Protein AF-A0A5N9DTY7-F1 (afdb_monomer)

Secondary structure (DSSP, 8-state):
--S-EEEEEE-SS-EEEEEEESEEEEEETTEEEEE-TTPPPEEEEE-SEEEEEE-SS-EEEEEES-EEEEEETTEEEEEES------

Sequence (87 aa):
MPLSLNVEIVTEEENIYSGPATMVVAPGYIGELAILPNHSNLLTTLVAGELKIYDDKKENPIAIRGGFLQVADNKVIVLADSSTNSQ

Foldseek 3Di:
DDQWFWEWEDEPVGTPDTDIFNWKWFQFPVGIDIDGFPDDWDKTKGAFDWIWTHHPPDIDIWTARIFMWTDDPSYIYTYGHDTDPPD

Structure (mmCIF, N/CA/C/O backbone):
data_AF-A0A5N9DTY7-F1
#
_entry.id   AF-A0A5N9DTY7-F1
#
loop_
_atom_site.group_PDB
_atom_site.id
_atom_site.type_symbol
_atom_site.label_atom_id
_atom_site.label_alt_id
_atom_site.label_comp_id
_atom_site.label_asym_id
_atom_site.label_entity_id
_atom_site.label_seq_id
_atom_site.pdbx_PDB_ins_code
_atom_site.Cartn_x
_atom_site.Cartn_y
_atom_site.Cartn_z
_atom_site.occupancy
_atom_site.B_iso_or_equiv
_atom_site.auth_seq_id
_atom_site.auth_comp_id
_atom_site.auth_asym_id
_atom_site.auth_atom_id
_atom_site.pdbx_PDB_model_num
ATOM 1 N N . MET A 1 1 ? -16.015 10.874 8.967 1.00 51.81 1 MET A N 1
ATOM 2 C CA . MET A 1 1 ? -15.219 10.190 7.927 1.00 51.81 1 MET A CA 1
ATOM 3 C C . MET A 1 1 ? -13.935 9.743 8.602 1.00 51.81 1 MET A C 1
ATOM 5 O O . MET A 1 1 ? -13.346 10.591 9.266 1.00 51.81 1 MET A O 1
ATOM 9 N N . PRO A 1 2 ? -13.565 8.452 8.573 1.00 59.72 2 PRO A N 1
ATOM 10 C CA . PRO A 1 2 ? -12.322 8.017 9.199 1.00 59.72 2 PRO A CA 1
ATOM 11 C C . PRO A 1 2 ? -11.146 8.693 8.486 1.00 59.72 2 PRO A C 1
ATOM 13 O O . PRO A 1 2 ? -11.095 8.697 7.258 1.00 59.72 2 PRO A O 1
ATOM 16 N N . LEU A 1 3 ? -10.242 9.303 9.256 1.00 79.75 3 LEU A N 1
ATOM 17 C CA . LEU A 1 3 ? -9.011 9.911 8.732 1.00 79.75 3 LEU A CA 1
ATOM 18 C C . LEU A 1 3 ? -7.889 8.878 8.529 1.00 79.75 3 LEU A C 1
ATOM 20 O O . LEU A 1 3 ? -6.794 9.239 8.114 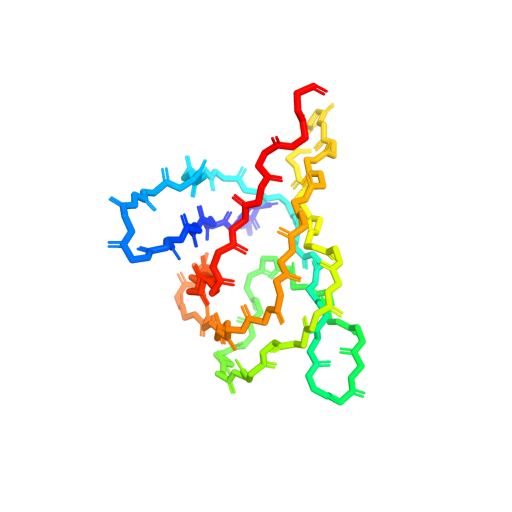1.00 79.75 3 LEU A O 1
ATOM 24 N N . SER A 1 4 ? -8.157 7.605 8.820 1.00 86.62 4 SER A N 1
ATOM 25 C CA . SER A 1 4 ? -7.179 6.526 8.776 1.00 86.62 4 SER A CA 1
ATOM 26 C C . SER A 1 4 ? -7.729 5.267 8.105 1.00 86.62 4 SER A C 1
ATOM 28 O O . SER A 1 4 ? -8.942 5.035 8.040 1.00 86.62 4 SER A O 1
ATOM 30 N N . LEU A 1 5 ? -6.803 4.459 7.605 1.00 92.06 5 LEU A N 1
ATOM 31 C CA . LEU A 1 5 ? -6.998 3.134 7.033 1.00 92.06 5 LEU A CA 1
ATOM 32 C C . LEU A 1 5 ? -6.100 2.137 7.770 1.00 92.06 5 LEU A C 1
ATOM 34 O O . LEU A 1 5 ? -5.043 2.509 8.282 1.00 92.06 5 LEU A O 1
ATOM 38 N N . ASN A 1 6 ? -6.511 0.876 7.845 1.00 93.12 6 ASN A N 1
ATOM 39 C CA . ASN A 1 6 ? -5.689 -0.147 8.491 1.00 93.12 6 ASN A CA 1
ATOM 40 C C . ASN A 1 6 ? -4.715 -0.736 7.478 1.00 93.12 6 ASN A C 1
ATOM 42 O O . ASN A 1 6 ? -5.132 -1.129 6.392 1.00 93.12 6 ASN A O 1
ATOM 46 N N . VAL A 1 7 ? -3.441 -0.830 7.839 1.00 93.19 7 VAL A N 1
ATOM 47 C CA . VAL A 1 7 ? -2.395 -1.393 6.985 1.00 93.19 7 VAL A CA 1
ATOM 48 C C . VAL A 1 7 ? -1.828 -2.631 7.647 1.00 93.19 7 VAL A C 1
ATOM 50 O O . VAL A 1 7 ? -1.445 -2.592 8.816 1.00 93.19 7 VAL A O 1
ATOM 53 N N . GLU A 1 8 ? -1.757 -3.710 6.880 1.00 91.94 8 GLU A N 1
ATOM 54 C CA . GLU A 1 8 ? -1.072 -4.943 7.247 1.00 91.94 8 GLU A CA 1
ATOM 55 C C . GLU A 1 8 ? -0.073 -5.308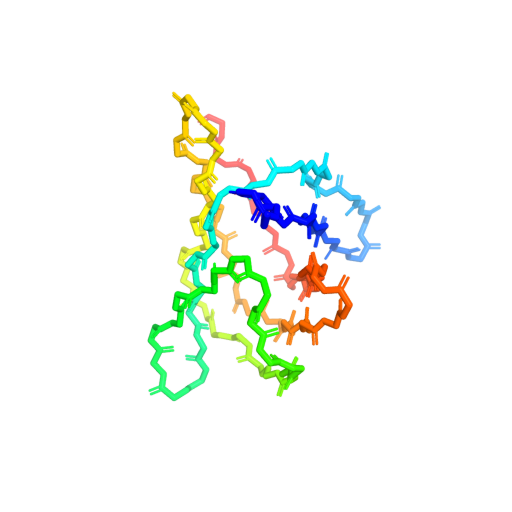 6.155 1.00 91.94 8 GLU A C 1
ATOM 57 O O . GLU A 1 8 ? -0.427 -5.378 4.978 1.00 91.94 8 GLU A O 1
ATOM 62 N N . ILE A 1 9 ? 1.175 -5.544 6.548 1.00 89.69 9 ILE A N 1
ATOM 63 C CA . ILE A 1 9 ? 2.247 -5.969 5.654 1.00 89.69 9 ILE A CA 1
ATOM 64 C C . ILE A 1 9 ? 2.740 -7.318 6.132 1.00 89.69 9 ILE A C 1
ATOM 66 O O . ILE A 1 9 ? 3.263 -7.450 7.237 1.00 89.69 9 ILE A O 1
ATOM 70 N N . VAL A 1 10 ? 2.576 -8.313 5.278 1.00 88.88 10 VAL A N 1
ATOM 71 C CA . VAL A 1 10 ? 2.839 -9.710 5.590 1.00 88.88 10 VAL A CA 1
ATOM 72 C C . VAL A 1 10 ? 3.845 -10.254 4.587 1.00 88.88 10 VAL A C 1
ATOM 74 O O . VAL A 1 10 ? 3.734 -9.993 3.387 1.00 88.88 10 VAL A O 1
ATOM 77 N N . THR A 1 11 ? 4.823 -11.006 5.073 1.00 83.12 11 THR A N 1
ATOM 78 C CA . THR A 1 11 ? 5.716 -11.832 4.250 1.00 83.12 11 THR A CA 1
ATOM 79 C C . THR A 1 11 ? 5.416 -13.306 4.486 1.00 83.12 11 THR A C 1
ATOM 81 O O . THR A 1 11 ? 4.524 -13.656 5.260 1.00 83.12 11 THR A O 1
ATOM 84 N N . GLU A 1 12 ? 6.163 -14.185 3.819 1.00 76.25 12 GLU A N 1
ATOM 85 C CA . GLU A 1 12 ? 6.107 -15.628 4.073 1.00 76.25 12 GLU A CA 1
ATOM 86 C C . GLU A 1 12 ? 6.504 -16.002 5.512 1.00 76.25 12 GLU A C 1
ATOM 88 O O . GLU A 1 12 ? 6.059 -17.030 6.019 1.00 76.25 12 GLU A O 1
ATOM 93 N N . GLU A 1 13 ? 7.321 -15.176 6.173 1.00 71.44 13 GLU A N 1
ATOM 94 C CA . GLU A 1 13 ? 7.906 -15.482 7.482 1.00 71.44 13 GLU A CA 1
ATOM 95 C C . GLU A 1 13 ? 7.156 -14.802 8.636 1.00 71.44 13 GLU A C 1
ATOM 97 O O . GLU A 1 13 ? 6.896 -15.443 9.657 1.00 71.44 13 GLU A O 1
ATOM 102 N N . GLU A 1 14 ? 6.777 -13.525 8.493 1.00 76.69 14 GLU A N 1
ATOM 103 C CA . GLU A 1 14 ? 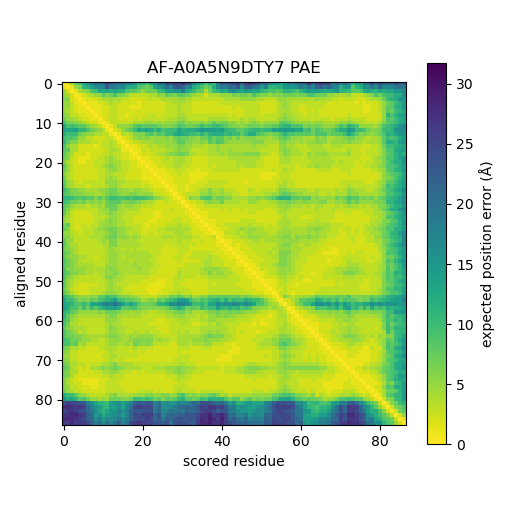6.151 -12.762 9.578 1.00 76.69 14 GLU A CA 1
ATOM 104 C C . GLU A 1 14 ? 5.349 -11.530 9.117 1.00 76.69 14 GLU A C 1
ATOM 106 O O . GLU A 1 14 ? 5.379 -11.102 7.962 1.00 76.69 14 GLU A O 1
ATOM 111 N N . ASN A 1 15 ? 4.597 -10.944 10.053 1.00 81.25 15 ASN A N 1
ATOM 112 C CA . ASN A 1 15 ? 3.949 -9.651 9.858 1.00 81.25 15 ASN A CA 1
ATOM 113 C C . ASN A 1 15 ? 4.949 -8.533 10.187 1.00 81.25 15 ASN A C 1
ATOM 115 O O . ASN A 1 15 ? 5.318 -8.358 11.348 1.00 81.25 15 ASN A O 1
ATOM 119 N N . ILE A 1 16 ? 5.371 -7.785 9.167 1.00 83.75 16 ILE A N 1
ATOM 120 C CA . ILE A 1 16 ? 6.360 -6.705 9.298 1.00 83.75 16 ILE A CA 1
ATOM 121 C C . ILE A 1 16 ? 5.727 -5.461 9.926 1.00 83.75 16 ILE A C 1
ATOM 123 O O . ILE A 1 16 ? 6.377 -4.731 10.675 1.00 83.75 16 ILE A O 1
ATOM 127 N N . TYR A 1 17 ? 4.465 -5.184 9.595 1.00 85.75 17 TYR A N 1
ATOM 128 C CA . TYR A 1 17 ? 3.782 -3.973 10.027 1.00 85.75 17 TYR A CA 1
ATOM 129 C C . TYR A 1 17 ? 2.279 -4.198 10.125 1.00 85.75 17 TYR A C 1
ATOM 131 O O . TYR A 1 17 ? 1.635 -4.619 9.167 1.00 85.75 17 TYR A O 1
ATOM 139 N N . SER A 1 18 ? 1.703 -3.814 11.260 1.00 89.19 18 SER A N 1
ATOM 140 C CA . SER A 1 18 ? 0.260 -3.810 11.470 1.00 89.19 18 SER A CA 1
ATOM 141 C C . SER A 1 18 ? -0.134 -2.570 12.258 1.00 89.19 18 SER A C 1
ATOM 143 O O . SER A 1 18 ? 0.215 -2.444 13.434 1.00 89.19 18 SER A O 1
ATOM 145 N N . GLY A 1 19 ? -0.882 -1.661 11.638 1.00 90.75 19 GLY A N 1
ATOM 146 C CA . GLY A 1 19 ? -1.281 -0.422 12.299 1.00 90.75 19 GLY A CA 1
ATOM 147 C C . GLY A 1 19 ? -2.173 0.493 11.462 1.00 90.75 19 GLY A C 1
ATOM 148 O O . GLY A 1 19 ? -2.402 0.238 10.278 1.00 90.75 19 GLY A O 1
ATOM 149 N N . PRO A 1 20 ? -2.715 1.557 12.078 1.00 91.75 20 PRO A N 1
ATOM 150 C CA . PRO A 1 20 ? -3.440 2.596 11.361 1.00 91.75 20 PRO A CA 1
ATOM 151 C C . PRO A 1 20 ? -2.472 3.525 10.614 1.00 91.75 20 PRO A C 1
ATOM 153 O O . PRO A 1 20 ? -1.484 3.985 11.183 1.00 91.75 20 PRO A O 1
ATOM 156 N N . ALA A 1 21 ? -2.807 3.865 9.372 1.00 91.88 21 ALA A N 1
ATOM 157 C CA . ALA A 1 21 ? -2.090 4.826 8.539 1.00 91.88 21 ALA A CA 1
ATOM 158 C C . ALA A 1 21 ? -3.059 5.867 7.964 1.00 91.88 21 ALA A C 1
ATOM 160 O O . ALA A 1 21 ? -4.253 5.606 7.811 1.00 91.88 21 ALA A O 1
ATOM 161 N N . THR A 1 22 ? -2.559 7.051 7.632 1.00 92.25 22 THR A N 1
ATOM 162 C CA . THR A 1 22 ? -3.321 8.088 6.920 1.00 92.25 22 THR A CA 1
ATOM 163 C C . THR A 1 22 ? -3.165 7.954 5.409 1.00 92.25 22 THR A C 1
ATOM 165 O O . THR A 1 22 ? -4.064 8.346 4.669 1.00 92.25 22 THR A O 1
ATOM 168 N N . MET A 1 23 ? -2.057 7.372 4.941 1.00 91.62 23 MET A N 1
ATOM 169 C CA . MET A 1 23 ? -1.792 7.142 3.523 1.00 91.62 23 MET A CA 1
ATOM 170 C C . MET A 1 23 ? -0.772 6.017 3.327 1.00 91.62 23 MET A C 1
ATOM 172 O O . MET A 1 23 ? 0.159 5.864 4.118 1.00 91.62 23 MET A O 1
ATOM 176 N N . VAL A 1 24 ? -0.922 5.259 2.242 1.00 93.50 24 VAL A N 1
ATOM 177 C CA . VAL A 1 24 ? 0.064 4.264 1.796 1.00 93.50 24 VAL A CA 1
ATOM 178 C C . VAL A 1 24 ? 0.458 4.569 0.365 1.00 93.50 24 VAL A C 1
ATOM 180 O O . VAL A 1 24 ? -0.411 4.694 -0.493 1.00 93.50 24 VAL A O 1
ATOM 183 N N . VAL A 1 25 ? 1.754 4.662 0.095 1.00 93.75 25 VAL A N 1
ATOM 184 C CA . VAL A 1 25 ? 2.293 4.786 -1.259 1.00 93.75 25 VAL A CA 1
ATOM 185 C C . VAL A 1 25 ? 2.989 3.485 -1.620 1.00 93.75 25 VAL A C 1
ATOM 187 O O . VAL A 1 25 ? 3.834 3.000 -0.868 1.00 93.75 25 VAL A O 1
ATOM 190 N N . ALA A 1 26 ? 2.608 2.904 -2.754 1.00 93.44 26 ALA A N 1
ATOM 191 C CA . ALA A 1 26 ? 3.105 1.616 -3.201 1.00 93.44 26 ALA A CA 1
ATOM 192 C C . ALA A 1 26 ? 3.533 1.647 -4.676 1.00 93.44 26 ALA A C 1
ATOM 194 O O . ALA A 1 26 ? 2.834 2.239 -5.505 1.00 93.44 26 ALA A O 1
ATOM 195 N N . PRO A 1 27 ? 4.635 0.966 -5.038 1.00 93.12 27 PRO A N 1
ATOM 196 C CA . PRO A 1 27 ? 5.058 0.822 -6.423 1.00 93.12 27 PRO A CA 1
ATOM 197 C C . PRO A 1 27 ? 4.209 -0.257 -7.113 1.00 93.12 27 PRO A C 1
ATOM 199 O O . PRO A 1 27 ? 4.504 -1.452 -7.052 1.00 93.12 27 PRO A O 1
ATOM 202 N N . GLY A 1 28 ? 3.117 0.154 -7.751 1.00 91.38 28 GLY A N 1
ATOM 203 C CA . GLY A 1 28 ? 2.274 -0.724 -8.557 1.00 91.38 28 GLY A CA 1
ATOM 204 C C . GLY A 1 28 ? 2.888 -1.036 -9.923 1.00 91.38 28 GLY A C 1
ATOM 205 O O . GLY A 1 28 ? 3.778 -0.343 -10.413 1.00 91.38 28 GLY A O 1
ATOM 206 N N . TYR A 1 29 ? 2.367 -2.066 -10.588 1.00 87.00 29 TYR A N 1
ATOM 207 C CA . TYR A 1 29 ? 2.832 -2.456 -11.925 1.00 87.00 29 TYR A CA 1
ATOM 208 C C . TYR A 1 29 ? 2.671 -1.359 -12.994 1.00 87.00 29 TYR A C 1
ATOM 210 O O . TYR A 1 29 ? 3.497 -1.238 -13.893 1.00 87.00 29 TYR A O 1
ATOM 218 N N . ILE A 1 30 ? 1.614 -0.547 -12.894 1.00 85.31 30 ILE A N 1
ATOM 219 C CA . ILE A 1 30 ? 1.297 0.529 -13.853 1.00 85.31 30 ILE A CA 1
ATOM 220 C C . ILE A 1 30 ? 1.927 1.872 -13.414 1.00 85.31 30 ILE A C 1
ATOM 222 O O . ILE A 1 30 ? 1.798 2.881 -14.104 1.00 85.31 30 ILE A O 1
ATOM 226 N N . GLY A 1 31 ? 2.636 1.896 -12.282 1.00 89.00 31 GLY A N 1
ATOM 227 C CA . GLY A 1 31 ? 3.238 3.094 -11.704 1.00 89.00 31 GLY A CA 1
ATOM 228 C C . GLY A 1 31 ? 2.993 3.201 -10.201 1.00 89.00 31 GLY A C 1
ATOM 229 O O . GLY A 1 31 ? 2.501 2.277 -9.557 1.00 89.00 31 GLY A O 1
ATOM 230 N N . GLU A 1 32 ? 3.343 4.350 -9.637 1.00 90.94 32 GLU A N 1
ATOM 231 C CA . GLU A 1 32 ? 3.205 4.615 -8.207 1.00 90.94 32 GLU A CA 1
ATOM 232 C C . GLU A 1 32 ? 1.737 4.890 -7.835 1.00 90.94 32 GLU A C 1
ATOM 234 O O . GLU A 1 32 ? 1.034 5.644 -8.513 1.00 90.94 32 GLU A O 1
ATOM 239 N N . LEU A 1 33 ? 1.260 4.252 -6.767 1.00 91.81 33 LEU A N 1
ATOM 240 C CA . LEU A 1 33 ? -0.124 4.319 -6.303 1.00 91.81 33 LEU A CA 1
ATOM 241 C C . LEU A 1 33 ? -0.160 4.873 -4.883 1.00 91.81 33 LEU A C 1
ATOM 243 O O . LEU A 1 33 ? 0.449 4.300 -3.984 1.00 91.81 33 LEU A O 1
ATOM 247 N N . ALA A 1 34 ? -0.918 5.948 -4.674 1.00 92.31 34 ALA A N 1
ATOM 248 C CA . ALA A 1 34 ? -1.207 6.487 -3.351 1.00 92.31 34 ALA A CA 1
ATOM 249 C C . ALA A 1 34 ? -2.628 6.095 -2.925 1.00 92.31 34 ALA A C 1
ATOM 251 O O . ALA A 1 34 ? -3.611 6.461 -3.571 1.00 92.31 34 ALA A O 1
ATOM 252 N N . ILE A 1 35 ? -2.731 5.347 -1.832 1.00 93.31 35 ILE A N 1
ATOM 253 C CA . ILE A 1 35 ? -3.976 4.827 -1.276 1.00 93.31 35 ILE A CA 1
ATOM 254 C C . ILE A 1 35 ? -4.330 5.647 -0.042 1.00 93.31 35 ILE A C 1
ATOM 256 O O . ILE A 1 35 ? -3.559 5.739 0.914 1.00 93.31 35 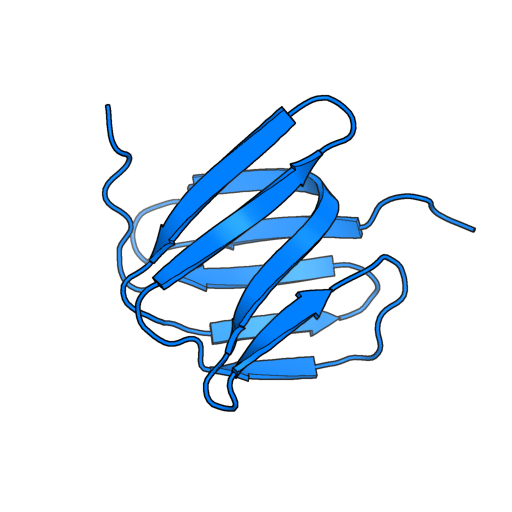ILE A O 1
ATOM 260 N N . LEU A 1 36 ? -5.522 6.230 -0.086 1.00 93.25 36 LEU A N 1
ATOM 261 C CA . LEU A 1 36 ? -6.096 7.066 0.961 1.00 93.25 36 LEU A CA 1
ATOM 262 C C . LEU A 1 36 ? -7.249 6.332 1.671 1.00 93.25 36 LEU A C 1
ATOM 264 O O . LEU A 1 36 ? -7.746 5.321 1.164 1.00 93.25 36 LEU A O 1
ATOM 268 N N . PRO A 1 37 ? -7.720 6.834 2.824 1.00 92.06 37 PRO A N 1
ATOM 269 C CA . PRO A 1 37 ? -8.861 6.250 3.515 1.00 92.06 37 PRO A CA 1
ATOM 270 C C . PRO A 1 37 ? -10.117 6.254 2.633 1.00 92.06 37 PRO A C 1
ATOM 272 O O . PRO A 1 37 ? -10.424 7.246 1.973 1.00 92.06 37 PRO A O 1
ATOM 275 N N . ASN A 1 38 ? -10.884 5.162 2.670 1.00 89.88 38 ASN A N 1
ATOM 276 C CA . ASN A 1 38 ? -12.062 4.893 1.830 1.00 89.88 38 ASN A CA 1
ATOM 277 C C . ASN A 1 38 ? -11.770 4.787 0.323 1.00 89.88 38 ASN A C 1
ATOM 279 O O . ASN A 1 38 ? -12.649 5.050 -0.500 1.00 89.88 38 ASN A O 1
ATOM 283 N N . HIS A 1 39 ? -10.554 4.394 -0.053 1.00 90.94 39 HIS A N 1
ATOM 284 C CA . HIS A 1 39 ? -10.259 4.028 -1.433 1.00 90.94 39 HIS A CA 1
ATOM 285 C C . HIS A 1 39 ? -11.105 2.820 -1.875 1.00 90.94 39 HIS A C 1
ATOM 287 O O . HIS A 1 39 ? -11.363 1.903 -1.093 1.00 90.94 39 HIS A O 1
ATOM 293 N N . SER A 1 40 ? -11.520 2.811 -3.143 1.00 91.69 40 SER A N 1
ATOM 294 C CA . SER A 1 40 ? -12.241 1.690 -3.754 1.00 91.69 40 SER A CA 1
ATOM 295 C C . SER A 1 40 ? -11.450 0.384 -3.662 1.00 91.69 40 SER A C 1
ATOM 297 O O . SER A 1 40 ? -10.217 0.394 -3.655 1.00 91.69 40 SER A O 1
ATOM 299 N N . ASN A 1 41 ? -12.158 -0.746 -3.665 1.00 93.75 41 ASN A N 1
ATOM 300 C CA . ASN A 1 41 ? -11.515 -2.056 -3.664 1.00 93.75 41 ASN A CA 1
ATOM 301 C C . ASN A 1 41 ? -10.572 -2.198 -4.864 1.00 93.75 41 ASN A C 1
ATOM 303 O O . ASN A 1 41 ? -10.942 -1.889 -6.000 1.00 93.75 41 ASN A O 1
ATOM 307 N N . LEU A 1 42 ? -9.359 -2.672 -4.603 1.00 93.19 42 LEU A N 1
ATOM 308 C CA . LEU A 1 42 ? -8.300 -2.789 -5.599 1.00 93.19 42 LEU A CA 1
ATOM 309 C C . LEU A 1 42 ? -7.459 -4.025 -5.294 1.00 93.19 42 LEU A C 1
ATOM 311 O O . LEU A 1 42 ? -7.115 -4.271 -4.145 1.00 93.19 42 LEU A O 1
ATOM 315 N N . LEU A 1 43 ? -7.102 -4.781 -6.326 1.00 93.25 43 LEU A N 1
ATOM 316 C CA . LEU A 1 43 ? -6.100 -5.836 -6.244 1.00 93.25 43 LEU A CA 1
ATOM 317 C C . LEU A 1 43 ? -5.088 -5.593 -7.357 1.00 93.25 43 LEU A C 1
ATOM 319 O O . LEU A 1 43 ? -5.461 -5.549 -8.529 1.00 93.25 43 LEU A O 1
ATOM 323 N N . THR A 1 44 ? -3.825 -5.413 -6.991 1.00 92.50 44 THR A N 1
ATOM 324 C CA . THR A 1 44 ? -2.744 -5.159 -7.944 1.00 92.50 44 THR A CA 1
ATOM 325 C C . THR A 1 44 ? -1.479 -5.893 -7.536 1.00 92.50 44 THR A C 1
ATOM 327 O O . THR A 1 44 ? -1.251 -6.181 -6.362 1.00 92.50 44 THR A O 1
ATOM 330 N N . THR A 1 45 ? -0.635 -6.177 -8.518 1.00 92.44 45 THR A N 1
ATOM 331 C CA . THR A 1 45 ? 0.745 -6.584 -8.278 1.00 92.44 45 THR A CA 1
ATOM 332 C C . THR A 1 45 ? 1.601 -5.363 -7.955 1.00 92.44 45 THR A C 1
ATOM 334 O O . THR A 1 45 ? 1.352 -4.252 -8.446 1.00 92.44 45 THR A O 1
ATOM 337 N N . LEU A 1 46 ? 2.607 -5.588 -7.116 1.00 92.25 46 LEU A N 1
ATOM 338 C CA . LEU A 1 46 ? 3.650 -4.631 -6.780 1.00 92.25 46 LEU A CA 1
ATOM 339 C C . LEU A 1 46 ? 4.950 -5.011 -7.484 1.00 92.25 46 LEU A C 1
ATOM 341 O O . LEU A 1 46 ? 5.249 -6.194 -7.670 1.00 92.25 46 LEU A O 1
ATOM 345 N N . VAL A 1 47 ? 5.731 -4.000 -7.846 1.00 91.50 47 VAL A N 1
ATOM 346 C CA . VAL A 1 47 ? 7.084 -4.159 -8.392 1.00 91.50 47 VAL A CA 1
ATOM 347 C C . VAL A 1 47 ? 8.128 -3.820 -7.331 1.00 91.50 47 VAL A C 1
ATOM 349 O O . VAL A 1 47 ? 7.801 -3.309 -6.261 1.00 91.50 47 VAL A O 1
ATOM 352 N N . ALA A 1 48 ? 9.394 -4.123 -7.615 1.00 90.88 48 ALA A N 1
ATOM 353 C CA . ALA A 1 48 ? 10.493 -3.760 -6.732 1.00 90.88 48 ALA A CA 1
ATOM 354 C C . ALA A 1 48 ? 10.562 -2.237 -6.541 1.00 90.88 48 ALA A C 1
ATOM 356 O O . ALA A 1 48 ? 10.568 -1.486 -7.520 1.00 90.88 48 ALA A O 1
ATOM 357 N N . GLY A 1 49 ? 10.636 -1.791 -5.290 1.00 89.62 49 GLY A N 1
ATOM 358 C CA . GLY A 1 49 ? 10.666 -0.376 -4.943 1.00 89.62 49 GLY A CA 1
ATOM 359 C C . GLY A 1 49 ? 10.474 -0.135 -3.450 1.00 89.62 49 GLY A C 1
ATOM 360 O O . GLY A 1 49 ? 10.604 -1.044 -2.631 1.00 89.62 49 GLY A O 1
ATOM 361 N N . GLU A 1 50 ? 10.159 1.107 -3.099 1.00 89.31 50 GLU A N 1
ATOM 362 C CA . GLU A 1 50 ? 9.898 1.518 -1.721 1.00 89.31 50 GLU A CA 1
ATOM 363 C C . GLU A 1 50 ? 8.394 1.663 -1.490 1.00 89.31 50 GLU A C 1
ATOM 365 O O . GLU A 1 50 ? 7.719 2.439 -2.165 1.00 89.31 50 GLU A O 1
ATOM 370 N N . LEU A 1 51 ? 7.872 0.925 -0.516 1.00 90.44 51 LEU A N 1
ATOM 371 C CA . LEU A 1 51 ? 6.550 1.142 0.051 1.00 90.44 51 LEU A CA 1
ATOM 372 C C . LEU A 1 51 ? 6.669 2.188 1.163 1.00 90.44 51 LEU A C 1
ATOM 374 O O . LEU A 1 51 ? 7.476 2.022 2.073 1.00 90.44 51 LEU A O 1
ATOM 378 N N . LYS A 1 52 ? 5.862 3.245 1.129 1.00 91.19 52 LYS A N 1
ATOM 379 C CA . LYS A 1 52 ? 5.877 4.290 2.162 1.00 91.19 52 LYS A CA 1
ATOM 380 C C . LYS A 1 52 ? 4.558 4.301 2.899 1.00 91.19 52 LYS A C 1
ATOM 382 O O . LYS A 1 52 ? 3.500 4.480 2.296 1.00 91.19 52 LYS A O 1
ATOM 387 N N . ILE A 1 53 ? 4.626 4.126 4.210 1.00 91.31 53 ILE A N 1
ATOM 388 C CA . ILE A 1 53 ? 3.465 4.235 5.088 1.00 91.31 53 ILE A CA 1
ATOM 389 C C . ILE A 1 53 ? 3.562 5.564 5.815 1.00 91.31 53 ILE A C 1
ATOM 391 O O . ILE A 1 53 ? 4.553 5.831 6.496 1.00 91.31 53 ILE A O 1
ATOM 395 N N . TYR A 1 54 ? 2.519 6.372 5.688 1.00 89.94 54 TYR A N 1
ATOM 396 C CA . TYR A 1 54 ? 2.367 7.596 6.452 1.00 89.94 54 TYR A CA 1
ATOM 397 C C . TYR A 1 54 ? 1.423 7.315 7.607 1.00 89.94 54 TYR A C 1
ATOM 399 O O . TYR A 1 54 ? 0.225 7.100 7.413 1.00 89.94 54 TYR A O 1
ATOM 407 N N . ASP A 1 55 ? 1.973 7.296 8.812 1.00 83.75 55 ASP A N 1
ATOM 408 C CA . ASP A 1 55 ? 1.188 7.410 10.029 1.00 83.75 55 ASP A CA 1
ATOM 409 C C . ASP A 1 55 ? 1.179 8.882 10.487 1.00 83.75 55 ASP A C 1
ATOM 411 O O . ASP A 1 55 ? 1.882 9.731 9.940 1.00 83.75 55 ASP A O 1
ATOM 415 N N . ASP A 1 56 ? 0.334 9.227 11.460 1.00 73.44 56 ASP A N 1
ATOM 416 C CA . ASP A 1 56 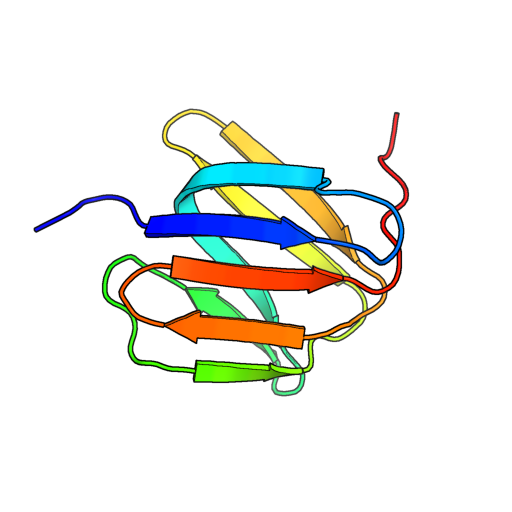? 0.061 10.619 11.875 1.00 73.44 56 ASP A CA 1
ATOM 417 C C . ASP A 1 56 ? 1.312 11.396 12.358 1.00 73.44 56 ASP A C 1
ATOM 419 O O . ASP A 1 56 ? 1.232 12.586 12.674 1.00 73.44 56 ASP A O 1
ATOM 423 N N . LYS A 1 57 ? 2.470 10.730 12.493 1.00 69.19 57 LYS A N 1
ATOM 424 C CA . LYS A 1 57 ? 3.697 11.318 13.049 1.00 69.19 57 LYS A CA 1
ATOM 425 C C . LYS A 1 57 ? 4.984 10.931 12.315 1.00 69.19 57 LYS A C 1
ATOM 427 O O . LYS A 1 57 ? 5.996 11.591 12.570 1.00 69.19 57 LYS A O 1
ATOM 432 N N . LYS A 1 58 ? 5.000 9.893 11.472 1.00 79.31 58 LYS A N 1
ATOM 433 C CA . LYS A 1 58 ? 6.209 9.356 10.833 1.00 79.31 58 LYS A CA 1
ATOM 434 C C . LYS A 1 58 ? 5.932 8.762 9.449 1.00 79.31 58 LYS A C 1
ATOM 436 O O . LYS A 1 58 ? 4.876 8.210 9.154 1.00 79.31 58 LYS A O 1
ATOM 441 N N . GLU A 1 59 ? 6.952 8.868 8.608 1.00 85.19 59 GLU A N 1
ATOM 442 C CA . GLU A 1 59 ? 7.066 8.108 7.370 1.00 85.19 59 GLU A CA 1
ATOM 443 C C . GLU A 1 59 ? 7.881 6.848 7.664 1.00 85.19 59 GLU A C 1
ATOM 445 O O . GLU A 1 59 ? 9.007 6.941 8.159 1.00 85.19 59 GLU A O 1
ATOM 450 N N . ASN A 1 60 ? 7.309 5.682 7.369 1.00 85.31 60 ASN A N 1
ATOM 451 C CA . ASN A 1 60 ? 7.989 4.396 7.486 1.00 85.31 60 ASN A CA 1
ATOM 452 C C . ASN A 1 60 ? 8.211 3.833 6.072 1.00 85.31 60 ASN A C 1
ATOM 454 O O . ASN A 1 60 ? 7.289 3.231 5.508 1.00 85.31 60 ASN A O 1
ATOM 458 N N . PRO A 1 61 ? 9.389 4.067 5.467 1.00 88.31 61 PRO A N 1
ATOM 459 C CA . PRO A 1 61 ? 9.745 3.464 4.193 1.00 88.31 61 PRO A CA 1
ATOM 460 C C . PRO A 1 61 ? 10.149 1.998 4.395 1.00 88.31 61 PRO A C 1
ATOM 462 O O . PRO A 1 61 ? 10.930 1.667 5.287 1.00 88.31 61 PRO A O 1
ATOM 465 N N . ILE A 1 62 ? 9.626 1.116 3.549 1.00 87.06 62 ILE A N 1
ATOM 466 C CA . ILE A 1 62 ? 9.902 -0.320 3.541 1.00 87.06 62 ILE A CA 1
ATOM 467 C C . ILE A 1 62 ? 10.293 -0.714 2.122 1.00 87.06 62 ILE A C 1
ATOM 469 O O . ILE A 1 62 ? 9.515 -0.564 1.181 1.00 87.06 62 ILE A O 1
ATOM 473 N N . ALA A 1 63 ? 11.502 -1.242 1.959 1.00 87.81 63 ALA A N 1
ATOM 474 C CA . ALA A 1 63 ? 11.947 -1.773 0.680 1.00 87.81 63 ALA A CA 1
ATOM 475 C C . ALA A 1 63 ? 11.279 -3.127 0.408 1.00 87.81 63 A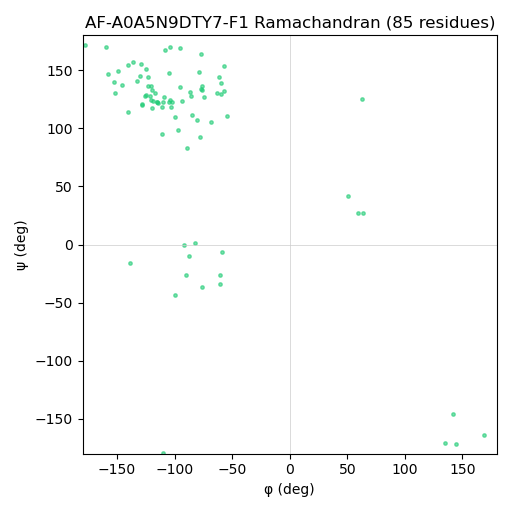LA A C 1
ATOM 477 O O . ALA A 1 63 ? 11.370 -4.050 1.222 1.00 87.81 63 ALA A O 1
ATOM 478 N N . ILE A 1 64 ? 10.643 -3.251 -0.755 1.00 87.69 64 ILE A N 1
ATOM 479 C CA . ILE A 1 64 ? 10.004 -4.483 -1.223 1.00 87.69 64 ILE A CA 1
ATOM 480 C C . ILE A 1 64 ? 10.583 -4.886 -2.579 1.00 87.69 64 ILE A C 1
ATOM 482 O O . ILE A 1 64 ? 10.891 -4.038 -3.419 1.00 87.69 64 ILE A O 1
ATOM 486 N N . ARG A 1 65 ? 10.725 -6.190 -2.829 1.00 87.62 65 ARG A N 1
ATOM 487 C CA . ARG A 1 65 ? 11.152 -6.699 -4.150 1.00 87.62 65 ARG A CA 1
ATOM 488 C C . ARG A 1 65 ? 9.985 -6.919 -5.113 1.00 87.62 65 ARG A C 1
ATOM 490 O O . ARG A 1 65 ? 10.204 -7.136 -6.302 1.00 87.62 65 ARG A O 1
ATOM 497 N N . GLY A 1 66 ? 8.766 -6.837 -4.602 1.00 88.31 66 GLY A N 1
ATOM 498 C CA . GLY A 1 66 ? 7.525 -7.071 -5.321 1.00 88.31 66 GLY A CA 1
ATOM 499 C C . GLY A 1 66 ? 6.503 -7.728 -4.403 1.00 88.31 66 GLY A C 1
ATOM 500 O O . GLY A 1 66 ? 6.716 -7.829 -3.191 1.00 88.31 66 GLY A O 1
ATOM 501 N N . GLY A 1 67 ? 5.390 -8.157 -4.989 1.00 90.56 67 GLY A N 1
ATOM 502 C CA . GLY A 1 67 ? 4.339 -8.865 -4.271 1.00 90.56 67 GLY A CA 1
ATOM 503 C C . GLY A 1 67 ? 2.946 -8.462 -4.732 1.00 90.56 67 GLY A C 1
ATOM 504 O O . GLY A 1 67 ? 2.731 -8.147 -5.906 1.00 90.56 67 GLY A O 1
ATOM 505 N N . PHE A 1 68 ? 1.999 -8.448 -3.801 1.00 92.12 68 PHE A N 1
ATOM 506 C CA . PHE A 1 68 ? 0.607 -8.093 -4.064 1.00 92.12 68 PHE A CA 1
ATOM 507 C C . PHE A 1 68 ? 0.109 -7.053 -3.074 1.00 92.12 68 PHE A C 1
ATOM 509 O O . PHE A 1 68 ? 0.455 -7.072 -1.896 1.00 92.12 68 PHE A O 1
ATOM 516 N N . LEU A 1 69 ? -0.752 -6.169 -3.561 1.00 93.25 69 LEU A N 1
ATOM 517 C CA . LEU A 1 69 ? -1.472 -5.207 -2.752 1.00 93.25 69 LEU A CA 1
ATOM 518 C C . LEU A 1 69 ? -2.966 -5.413 -2.949 1.00 93.25 69 LEU A C 1
ATOM 520 O O . LEU A 1 69 ? -3.464 -5.394 -4.078 1.00 93.25 69 LEU A O 1
ATOM 524 N N . GLN A 1 70 ? -3.674 -5.555 -1.837 1.00 94.38 70 GLN A N 1
ATOM 525 C CA . GLN A 1 70 ? -5.122 -5.634 -1.786 1.00 94.38 70 GLN A CA 1
ATOM 526 C C . GLN A 1 70 ? -5.681 -4.494 -0.939 1.00 94.38 70 GLN A C 1
ATOM 528 O O . GLN A 1 70 ? -5.230 -4.256 0.177 1.00 94.38 70 GLN A O 1
ATOM 533 N N . VAL A 1 71 ? -6.704 -3.823 -1.455 1.00 94.62 71 VAL A N 1
ATOM 534 C CA . VAL A 1 71 ? -7.516 -2.839 -0.742 1.00 94.62 71 VAL A CA 1
ATOM 535 C C . VAL A 1 71 ? -8.930 -3.386 -0.650 1.00 94.62 71 VAL A C 1
ATOM 537 O O . VAL A 1 71 ? -9.540 -3.683 -1.680 1.00 94.62 71 VAL A O 1
ATOM 540 N N . ALA A 1 72 ? -9.444 -3.524 0.567 1.00 93.94 72 ALA A N 1
ATOM 541 C CA . ALA A 1 72 ? -10.821 -3.923 0.831 1.00 93.94 72 ALA A CA 1
ATOM 542 C C . ALA A 1 72 ? -11.284 -3.351 2.172 1.00 93.94 72 ALA A C 1
ATOM 544 O O . ALA A 1 72 ? -10.510 -3.333 3.121 1.00 93.94 72 ALA A O 1
ATOM 545 N N . ASP A 1 73 ? -12.529 -2.879 2.261 1.00 91.12 73 ASP A N 1
ATOM 546 C CA . ASP A 1 73 ? -13.155 -2.452 3.525 1.00 91.12 73 ASP A CA 1
ATOM 547 C C . ASP A 1 73 ? -12.308 -1.459 4.354 1.00 91.12 73 ASP A C 1
ATOM 549 O O . ASP A 1 73 ? -12.200 -1.566 5.575 1.00 91.12 73 ASP A O 1
ATOM 553 N N . ASN A 1 74 ? -11.681 -0.480 3.685 1.00 91.00 74 ASN A N 1
ATOM 554 C CA . ASN A 1 74 ? -10.760 0.497 4.296 1.00 91.00 74 ASN A CA 1
ATOM 555 C C . ASN A 1 74 ? -9.528 -0.137 4.987 1.00 91.00 74 ASN A C 1
ATOM 557 O O . ASN A 1 74 ? -8.939 0.430 5.914 1.00 91.00 74 ASN A O 1
ATOM 561 N N . LYS A 1 75 ? -9.133 -1.318 4.515 1.00 92.44 75 LYS A N 1
ATOM 562 C CA . LYS A 1 75 ? -7.938 -2.052 4.911 1.00 92.44 75 LYS A CA 1
ATOM 563 C C . LYS A 1 75 ? -7.052 -2.280 3.689 1.00 92.44 75 LYS A C 1
ATOM 565 O O . LYS A 1 75 ? -7.536 -2.644 2.617 1.00 92.44 75 LYS A O 1
ATOM 570 N N . VAL A 1 76 ? -5.754 -2.071 3.861 1.00 94.19 76 VAL A N 1
ATOM 571 C CA . VAL A 1 76 ? -4.712 -2.354 2.877 1.00 94.19 76 VAL A CA 1
ATOM 572 C C . VAL A 1 76 ? -3.894 -3.528 3.387 1.00 94.19 76 VAL A C 1
ATOM 574 O O . VAL A 1 76 ? -3.350 -3.480 4.488 1.00 94.19 76 VAL A O 1
ATOM 577 N N . ILE A 1 77 ? -3.821 -4.580 2.584 1.00 93.31 77 ILE A N 1
ATOM 578 C CA . ILE A 1 77 ? -3.009 -5.763 2.844 1.00 93.31 77 ILE A CA 1
ATOM 579 C C . ILE A 1 77 ? -1.930 -5.808 1.775 1.00 93.31 77 ILE A C 1
ATOM 581 O O . ILE A 1 77 ? -2.230 -5.838 0.580 1.00 93.31 77 ILE A O 1
ATOM 585 N N . VAL A 1 78 ? -0.677 -5.810 2.207 1.00 92.00 78 VAL A N 1
ATOM 586 C CA . VAL A 1 78 ? 0.486 -5.959 1.338 1.00 92.00 78 VAL A CA 1
ATOM 587 C C . VAL A 1 78 ? 1.121 -7.306 1.629 1.00 92.00 78 VAL A C 1
ATOM 589 O O . VAL A 1 78 ? 1.568 -7.564 2.741 1.00 92.00 78 VAL A O 1
ATOM 592 N N . LEU A 1 79 ? 1.158 -8.160 0.616 1.00 90.94 79 LEU A N 1
ATOM 593 C CA . LEU A 1 79 ? 1.884 -9.422 0.624 1.00 90.94 79 LEU A CA 1
ATOM 594 C C . LEU A 1 79 ? 3.219 -9.159 -0.065 1.00 90.94 79 LEU A C 1
ATOM 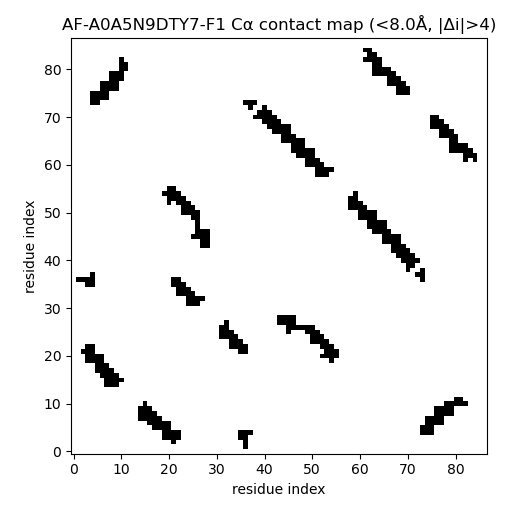596 O O . LEU A 1 79 ? 3.253 -9.078 -1.292 1.00 90.94 79 LEU A O 1
ATOM 600 N N . ALA A 1 80 ? 4.279 -8.945 0.709 1.00 86.00 80 ALA A N 1
ATOM 601 C CA . ALA A 1 80 ? 5.593 -8.586 0.183 1.00 86.00 80 ALA A CA 1
ATOM 602 C C . ALA A 1 80 ? 6.487 -9.822 0.021 1.00 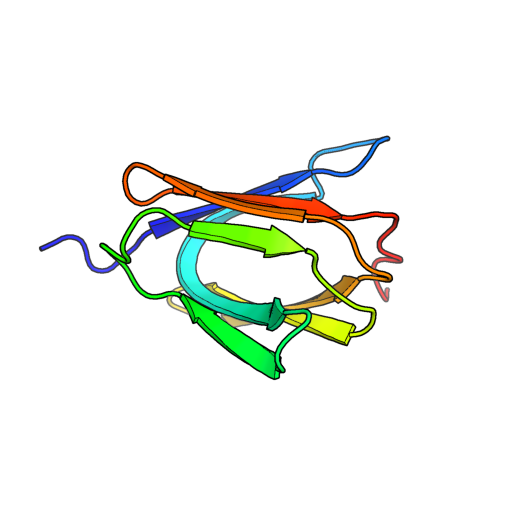86.00 80 ALA A C 1
ATOM 604 O O . ALA A 1 80 ? 6.599 -10.652 0.922 1.00 86.00 80 ALA A O 1
ATOM 605 N N . ASP A 1 81 ? 7.167 -9.906 -1.120 1.00 76.44 81 ASP A N 1
ATOM 606 C CA . ASP A 1 81 ? 8.113 -10.976 -1.433 1.00 76.44 81 ASP A CA 1
ATOM 607 C C . ASP A 1 81 ? 9.510 -10.557 -0.924 1.00 76.44 81 ASP A C 1
ATOM 609 O O . ASP A 1 81 ? 10.311 -9.953 -1.639 1.00 76.44 81 ASP A O 1
ATOM 613 N N . SER A 1 82 ? 9.759 -10.777 0.373 1.00 59.91 82 SER A N 1
ATOM 614 C CA . SER A 1 82 ? 10.942 -10.377 1.169 1.00 59.91 82 SER A CA 1
ATOM 615 C C . SER A 1 82 ? 11.205 -8.860 1.323 1.00 59.91 82 SER A C 1
ATOM 617 O O . SER A 1 82 ? 11.385 -8.119 0.354 1.00 59.91 82 SER A O 1
ATOM 619 N N . SER A 1 83 ? 11.311 -8.400 2.577 1.00 45.25 83 SER A N 1
ATOM 620 C CA . SER A 1 83 ? 11.855 -7.081 2.933 1.00 45.25 83 SER A CA 1
ATOM 621 C C . SER A 1 83 ? 13.092 -7.256 3.810 1.00 45.25 83 SER A C 1
ATOM 623 O O . SER A 1 83 ? 13.018 -7.855 4.883 1.00 45.25 83 SER A O 1
ATOM 625 N N . THR A 1 84 ? 14.230 -6.703 3.401 1.00 41.97 84 THR A N 1
ATOM 626 C CA . THR A 1 84 ? 15.342 -6.481 4.329 1.00 41.97 84 THR A CA 1
ATOM 627 C C . THR A 1 84 ? 15.025 -5.208 5.104 1.00 41.97 84 THR A C 1
ATOM 629 O O . THR A 1 84 ? 15.100 -4.117 4.540 1.00 41.97 84 THR A O 1
ATOM 632 N N . ASN A 1 85 ? 14.660 -5.335 6.384 1.00 46.00 85 ASN A N 1
ATOM 633 C CA . ASN A 1 85 ? 14.686 -4.198 7.302 1.00 46.00 85 ASN A CA 1
ATOM 634 C C . ASN A 1 85 ? 16.097 -3.604 7.249 1.00 46.00 85 ASN A C 1
ATOM 636 O O . ASN A 1 85 ? 17.064 -4.253 7.650 1.00 46.00 85 ASN A O 1
ATOM 640 N N . SER A 1 86 ? 16.223 -2.402 6.688 1.00 39.81 86 SER A N 1
ATOM 641 C CA . SER A 1 86 ? 17.463 -1.638 6.764 1.00 39.81 86 SER A CA 1
ATOM 642 C C . SER A 1 86 ? 17.632 -1.220 8.223 1.00 39.81 86 SER A C 1
ATOM 644 O O . SER A 1 86 ? 16.865 -0.399 8.722 1.00 39.81 86 SER A O 1
ATOM 646 N N . GLN A 1 87 ? 18.555 -1.900 8.910 1.00 35.41 87 GLN A N 1
ATOM 647 C CA . GLN A 1 87 ? 19.050 -1.540 10.241 1.00 35.41 87 GLN A CA 1
ATOM 648 C C . GLN A 1 87 ? 19.736 -0.175 10.230 1.00 35.41 87 GLN A C 1
ATOM 650 O O . GLN A 1 87 ? 20.370 0.156 9.201 1.00 35.41 87 GLN A O 1
#

Solvent-accessib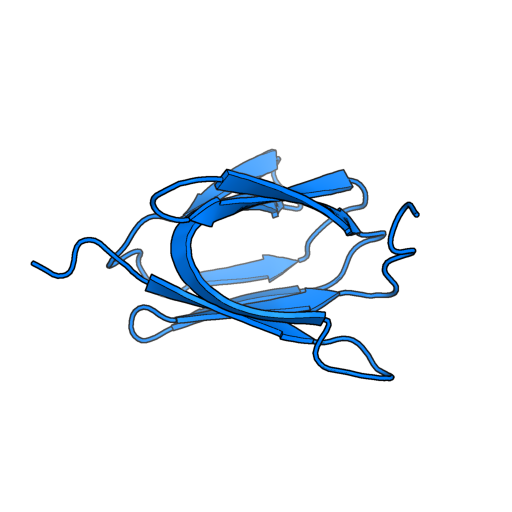le surface area (backbone atoms only — not comparable to full-atom values): 4717 Å² total; per-residue (Å²): 128,72,76,49,24,40,39,37,33,32,42,96,87,49,74,80,44,76,48,72,24,45,33,40,35,37,35,33,76,94,43,79,43,78,47,49,49,73,53,73,74,44,79,44,52,32,39,62,41,60,34,37,38,30,37,101,86,47,78,49,76,42,52,31,59,18,37,37,40,38,34,48,96,43,30,38,42,34,43,37,56,60,63,74,81,83,125

pLDDT: mean 85.11, std 13.32, range [35.41, 94.62]

Radius of gyration: 11.77 Å; Cα contacts (8 Å, |Δi|>4): 214; chains: 1; bounding box: 34×27×27 Å

Mean predicted aligned error: 5.64 Å

Nearest PDB structures (foldseek):
  5zwl-assembly1_E  TM=9.616E-01  e=9.940E-09  Thermosynechococcus vestitus BP-1
  5ik2-assembly1_H  TM=9.596E-01  e=1.611E-08  Caldalkalibacillus thermarum TA2.A1
  5hkk-assembly2_P  TM=9.580E-01  e=5.837E-08  Caldalkalibacillus thermarum TA2.A1
  6fkh-assembly1_e  TM=9.647E-01  e=1.237E-07  Spinacia oleracea
  2rq7-assembly1_A  TM=8.738E-01  e=6.856E-08  Thermosynechococcus vestitus BP-1